Protein AF-A0A9E5IVM8-F1 (afdb_monomer_lite)

Sequence (91 aa):
MTSNLSSSSALDEETARAEIYGLLAQLFYQVPSPDLLAQLRVAVTDAPVAGGFLEEPWRQLVAASRVSTDADIASEYNQLFGGVGKPEIYL

pLDDT: mean 88.83, std 11.26, range [53.56, 98.38]

Radius of gyration: 16.9 Å; chains: 1; bounding box: 31×34×53 Å

Structure (mmCIF, N/CA/C/O backbone):
data_AF-A0A9E5IVM8-F1
#
_entry.id   AF-A0A9E5IVM8-F1
#
loop_
_atom_site.group_PDB
_atom_site.id
_atom_site.type_symbol
_atom_site.label_atom_id
_atom_site.label_alt_id
_atom_site.label_comp_id
_atom_site.label_asym_id
_atom_site.label_entity_id
_atom_site.label_seq_id
_atom_site.pdbx_PDB_ins_code
_atom_site.Cartn_x
_atom_site.Cartn_y
_atom_site.Cartn_z
_atom_site.occupancy
_atom_site.B_iso_or_equiv
_atom_site.auth_seq_id
_atom_site.auth_comp_id
_atom_site.auth_asym_id
_atom_site.auth_atom_id
_atom_site.pdbx_PDB_model_num
ATOM 1 N N . MET A 1 1 ? 19.377 21.410 -29.500 1.00 53.56 1 MET A N 1
ATOM 2 C CA . MET A 1 1 ? 18.339 20.355 -29.395 1.00 53.56 1 MET A CA 1
ATOM 3 C C . MET A 1 1 ? 18.493 19.463 -28.157 1.00 53.56 1 MET A C 1
ATOM 5 O O . MET A 1 1 ? 17.560 18.743 -27.850 1.00 53.56 1 MET A O 1
ATOM 9 N N . THR A 1 2 ? 19.598 19.530 -27.407 1.00 58.34 2 THR A N 1
ATOM 10 C CA . THR A 1 2 ? 19.846 18.714 -26.201 1.00 58.34 2 THR A CA 1
ATOM 11 C C . THR A 1 2 ? 19.099 19.181 -24.947 1.00 58.34 2 THR A C 1
ATOM 13 O O . THR A 1 2 ? 18.687 18.346 -24.154 1.00 58.34 2 THR A O 1
ATOM 16 N N . SER A 1 3 ? 18.850 20.486 -24.787 1.00 63.16 3 SER A N 1
ATOM 17 C CA . SER A 1 3 ? 18.189 21.031 -23.588 1.00 63.16 3 SER A CA 1
ATOM 18 C C . SER A 1 3 ? 16.760 20.517 -23.370 1.00 63.16 3 SER A C 1
ATOM 20 O O . SER A 1 3 ? 16.383 20.270 -22.233 1.00 63.16 3 SER A O 1
ATOM 22 N N . ASN A 1 4 ? 15.986 20.291 -24.440 1.00 64.69 4 ASN A N 1
ATOM 23 C CA . ASN A 1 4 ? 14.60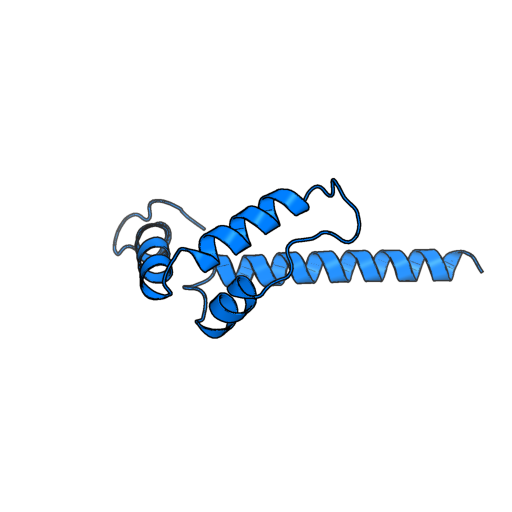9 19.796 -24.313 1.00 64.69 4 ASN A CA 1
ATOM 24 C C . ASN A 1 4 ? 14.539 18.342 -23.824 1.00 64.69 4 ASN A C 1
ATOM 26 O O . ASN A 1 4 ? 13.633 18.021 -23.066 1.00 64.69 4 ASN A O 1
ATOM 30 N N . LEU A 1 5 ? 15.491 17.477 -24.207 1.00 66.81 5 LEU A N 1
ATOM 31 C CA . LEU A 1 5 ? 15.511 16.089 -23.725 1.00 66.81 5 LEU A CA 1
ATOM 32 C C . LEU A 1 5 ? 15.805 16.015 -22.222 1.00 66.81 5 LEU A C 1
ATOM 34 O O . LEU A 1 5 ? 15.168 15.236 -21.522 1.00 66.81 5 LEU A O 1
ATOM 38 N N . SER A 1 6 ? 16.728 16.843 -21.722 1.00 69.62 6 SER A N 1
ATOM 39 C CA . SER A 1 6 ? 17.057 16.890 -20.292 1.00 69.62 6 SER A CA 1
ATOM 40 C C . SER A 1 6 ? 15.904 17.420 -19.435 1.00 69.62 6 SER A C 1
ATOM 42 O O . SER A 1 6 ? 15.717 16.968 -18.309 1.00 69.62 6 SER A O 1
ATOM 44 N N . SER A 1 7 ? 15.114 18.365 -19.954 1.00 71.12 7 SER A N 1
ATOM 45 C CA . SER A 1 7 ? 13.913 18.841 -19.262 1.00 71.12 7 SER A CA 1
ATOM 46 C C . SER A 1 7 ? 12.820 17.775 -19.213 1.00 71.12 7 SER A C 1
ATOM 48 O O . SER A 1 7 ? 12.221 17.594 -18.161 1.00 71.12 7 SER A O 1
ATOM 50 N N . SER A 1 8 ? 12.589 17.039 -20.306 1.00 74.19 8 SER A N 1
ATOM 51 C CA . SER A 1 8 ? 11.619 15.936 -20.316 1.00 74.19 8 SER A CA 1
ATOM 52 C C . SER A 1 8 ? 11.991 14.833 -19.325 1.00 74.19 8 SER A C 1
ATOM 54 O O . SER A 1 8 ? 11.157 14.473 -18.505 1.00 74.19 8 SER A O 1
ATOM 56 N N . SER A 1 9 ? 13.251 14.382 -19.299 1.00 76.44 9 SER A N 1
ATOM 57 C CA . SER A 1 9 ? 13.678 13.339 -18.353 1.00 76.44 9 SER A CA 1
ATOM 58 C C . SER A 1 9 ? 13.538 13.758 -16.886 1.00 76.44 9 SER A C 1
ATOM 60 O O . SER A 1 9 ? 13.206 12.935 -16.042 1.00 76.44 9 SER A O 1
ATOM 62 N N . ALA A 1 10 ? 13.774 15.037 -16.575 1.00 77.81 10 ALA A N 1
ATOM 63 C CA . ALA A 1 10 ? 13.603 15.555 -15.218 1.00 77.81 10 ALA A CA 1
ATOM 64 C C . ALA A 1 10 ? 12.123 15.599 -14.793 1.00 77.81 10 ALA A C 1
ATOM 66 O O . ALA A 1 10 ? 11.806 15.336 -13.636 1.00 77.81 10 ALA A O 1
ATOM 67 N N . LEU A 1 11 ? 11.214 15.912 -15.722 1.00 83.38 11 LEU A N 1
ATOM 68 C CA . LEU A 1 11 ? 9.771 15.871 -15.470 1.00 83.38 11 LEU A CA 1
ATOM 69 C C . LEU A 1 11 ? 9.262 14.432 -15.299 1.00 83.38 11 LEU A C 1
ATOM 71 O O . LEU A 1 11 ? 8.405 14.193 -14.447 1.00 83.38 11 LEU A O 1
ATOM 75 N N . ASP A 1 12 ? 9.806 13.483 -16.062 1.00 87.06 12 ASP A N 1
ATOM 76 C CA . ASP A 1 12 ? 9.486 12.058 -15.926 1.00 87.06 12 ASP A CA 1
ATOM 77 C C . ASP A 1 12 ? 9.920 11.528 -14.547 1.00 87.06 12 ASP A C 1
ATOM 79 O O . ASP A 1 12 ? 9.153 10.841 -13.871 1.00 87.06 12 ASP A O 1
ATOM 83 N N . GLU A 1 13 ? 11.115 11.906 -14.081 1.00 88.19 13 GLU A N 1
ATOM 84 C CA . GLU A 1 13 ? 11.611 11.544 -12.747 1.00 88.19 13 GLU A CA 1
ATOM 85 C C . GLU A 1 13 ? 10.775 12.179 -11.624 1.00 88.19 13 GLU A C 1
ATOM 87 O O . GLU A 1 13 ? 10.419 11.504 -10.655 1.00 88.19 13 GLU A O 1
ATOM 92 N N . GLU A 1 14 ? 10.408 13.457 -11.763 1.00 91.06 14 GLU A N 1
ATOM 93 C CA . GLU A 1 14 ? 9.546 14.146 -10.796 1.00 91.06 14 GLU A CA 1
ATOM 94 C C . GLU A 1 14 ? 8.179 13.471 -10.678 1.00 91.06 14 GLU A C 1
ATOM 96 O O . GLU A 1 14 ? 7.665 13.282 -9.574 1.00 91.06 14 GLU A O 1
ATOM 101 N N . THR A 1 15 ? 7.612 13.076 -11.817 1.00 92.06 15 THR A N 1
ATOM 102 C CA . THR A 1 15 ? 6.323 12.385 -11.879 1.00 92.06 15 THR A CA 1
ATOM 103 C C . THR A 1 15 ? 6.421 11.022 -11.203 1.00 92.06 15 THR A C 1
ATOM 105 O O . THR A 1 15 ? 5.636 10.740 -10.299 1.00 92.06 15 THR A O 1
ATOM 108 N N . ALA A 1 16 ? 7.439 10.223 -11.536 1.00 88.56 16 ALA A N 1
ATOM 109 C CA . ALA A 1 16 ? 7.664 8.924 -10.903 1.00 88.56 16 ALA A CA 1
ATOM 110 C C . ALA A 1 16 ? 7.828 9.050 -9.377 1.00 88.56 16 ALA A C 1
ATOM 112 O O . ALA A 1 16 ? 7.283 8.258 -8.605 1.00 88.56 16 ALA A O 1
ATOM 113 N N . ARG A 1 17 ? 8.536 10.085 -8.913 1.00 92.75 17 ARG A N 1
ATOM 114 C CA . ARG A 1 17 ? 8.712 10.350 -7.483 1.00 92.75 17 ARG A CA 1
ATOM 115 C C . ARG A 1 17 ? 7.402 10.755 -6.804 1.00 92.75 17 ARG A C 1
ATOM 117 O O . ARG A 1 17 ? 7.122 10.290 -5.698 1.00 92.75 17 ARG A O 1
ATOM 124 N N . AL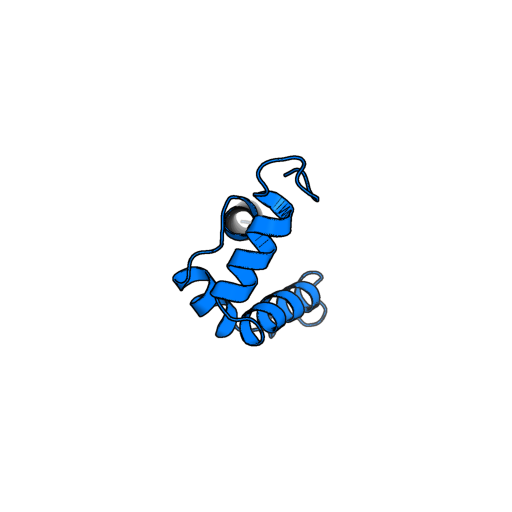A A 1 18 ? 6.602 11.605 -7.444 1.00 95.94 18 ALA A N 1
ATOM 125 C CA . ALA A 1 18 ? 5.297 12.009 -6.928 1.00 95.94 18 ALA A CA 1
ATOM 126 C C . ALA A 1 18 ? 4.336 10.815 -6.812 1.00 95.94 18 ALA A C 1
ATOM 128 O O . ALA A 1 18 ? 3.647 10.687 -5.800 1.00 95.94 18 ALA A O 1
ATOM 129 N N . GLU A 1 19 ? 4.334 9.911 -7.792 1.00 94.12 19 GLU A N 1
ATOM 130 C CA . GLU A 1 19 ? 3.522 8.691 -7.773 1.00 94.12 19 GLU A CA 1
ATOM 131 C C . GLU A 1 19 ? 3.908 7.759 -6.617 1.00 94.12 19 GLU A C 1
ATOM 133 O O . GLU A 1 19 ? 3.032 7.292 -5.885 1.00 94.12 19 GLU A O 1
ATOM 138 N N . ILE A 1 20 ? 5.211 7.551 -6.383 1.00 93.62 20 ILE A N 1
ATOM 139 C CA . ILE A 1 20 ? 5.697 6.739 -5.256 1.00 93.62 20 ILE A CA 1
ATOM 140 C C . ILE A 1 20 ? 5.252 7.346 -3.922 1.00 93.62 20 ILE A C 1
ATOM 142 O O . ILE A 1 20 ? 4.710 6.637 -3.072 1.00 93.62 20 ILE A O 1
ATOM 146 N N . TYR A 1 21 ? 5.435 8.654 -3.725 1.00 95.94 21 TYR A N 1
ATOM 147 C CA . TYR A 1 21 ? 4.990 9.303 -2.490 1.00 95.94 21 TYR A CA 1
ATOM 148 C C . TYR A 1 21 ? 3.470 9.278 -2.329 1.00 95.94 21 TYR A C 1
ATOM 150 O O . TYR A 1 21 ? 2.986 9.090 -1.215 1.00 95.94 21 TYR A O 1
ATOM 158 N N . GLY A 1 22 ? 2.715 9.406 -3.421 1.00 96.50 22 GLY A N 1
ATOM 159 C CA . GLY A 1 22 ? 1.260 9.281 -3.410 1.00 96.50 22 GLY A CA 1
ATOM 160 C C . GLY A 1 22 ? 0.788 7.888 -2.992 1.00 96.50 22 GLY A C 1
ATOM 161 O O . GLY A 1 22 ? -0.173 7.768 -2.230 1.00 96.50 22 GLY A O 1
ATOM 162 N N . LEU A 1 23 ? 1.470 6.829 -3.435 1.00 96.56 23 LEU A N 1
ATOM 163 C CA . LEU A 1 23 ? 1.188 5.463 -2.991 1.00 96.56 23 LEU A CA 1
ATOM 164 C C . LEU A 1 23 ? 1.506 5.283 -1.502 1.00 96.56 23 LEU A C 1
ATOM 166 O O . LEU A 1 23 ? 0.666 4.792 -0.751 1.00 96.56 23 LEU A O 1
ATOM 170 N N . LEU A 1 24 ? 2.694 5.710 -1.062 1.00 96.31 24 LEU A N 1
ATOM 171 C CA . LEU A 1 24 ? 3.100 5.604 0.342 1.00 96.31 24 LEU A CA 1
ATOM 172 C C . LEU A 1 24 ? 2.141 6.369 1.262 1.00 96.31 24 LEU A C 1
ATOM 174 O O . LEU A 1 24 ? 1.727 5.843 2.291 1.00 96.31 24 LEU A O 1
ATOM 178 N N . ALA A 1 25 ? 1.721 7.572 0.868 1.00 96.12 25 ALA A N 1
ATOM 179 C CA . ALA A 1 25 ? 0.743 8.347 1.621 1.00 96.12 25 ALA A CA 1
ATOM 180 C C . ALA A 1 25 ? -0.578 7.583 1.795 1.00 96.12 25 ALA A C 1
ATOM 182 O O . ALA A 1 25 ? -1.129 7.556 2.890 1.00 96.12 25 ALA A O 1
ATOM 183 N N . GLN A 1 26 ? -1.070 6.910 0.753 1.00 96.25 26 GLN A N 1
ATOM 184 C CA . GLN A 1 26 ? -2.303 6.124 0.852 1.00 96.25 26 GLN A CA 1
ATOM 185 C C . GLN A 1 26 ? -2.170 4.875 1.734 1.00 96.25 26 GLN A C 1
ATOM 187 O O . GLN A 1 26 ? -3.161 4.457 2.324 1.00 96.25 26 GLN A O 1
ATOM 192 N N . LEU A 1 27 ? -0.973 4.286 1.827 1.00 95.75 27 LEU A N 1
ATOM 193 C CA . LEU A 1 27 ? -0.717 3.104 2.657 1.00 95.75 27 LEU A CA 1
ATOM 194 C C . LEU A 1 27 ? -0.542 3.436 4.141 1.00 95.75 27 LEU A C 1
ATOM 196 O O . LEU A 1 27 ? -0.894 2.621 4.990 1.00 95.75 27 LEU A O 1
ATOM 200 N N . PHE A 1 28 ? 0.017 4.608 4.446 1.00 94.25 28 PHE A N 1
ATOM 201 C CA . PHE A 1 28 ? 0.430 4.960 5.804 1.00 94.25 28 PHE A CA 1
ATOM 202 C C . PHE A 1 28 ? -0.415 6.052 6.464 1.00 94.25 28 PHE A C 1
ATOM 204 O O . PHE A 1 28 ? -0.337 6.197 7.672 1.00 94.25 28 PHE A O 1
ATOM 211 N N . TYR A 1 29 ? -1.205 6.840 5.730 1.00 91.75 29 TYR A N 1
ATOM 212 C CA . TYR A 1 29 ? -1.982 7.928 6.342 1.00 91.75 29 TYR A CA 1
ATOM 213 C C . TYR A 1 29 ? -3.250 7.441 7.059 1.00 91.75 29 TYR A C 1
ATOM 215 O O . TYR A 1 29 ? -3.672 8.013 8.065 1.00 91.75 29 TYR A O 1
ATOM 223 N N . GLN A 1 30 ? -3.883 6.403 6.520 1.00 93.12 30 GLN A N 1
ATOM 224 C CA . GLN A 1 30 ? -5.093 5.790 7.060 1.00 93.12 30 GLN A CA 1
ATOM 225 C C . G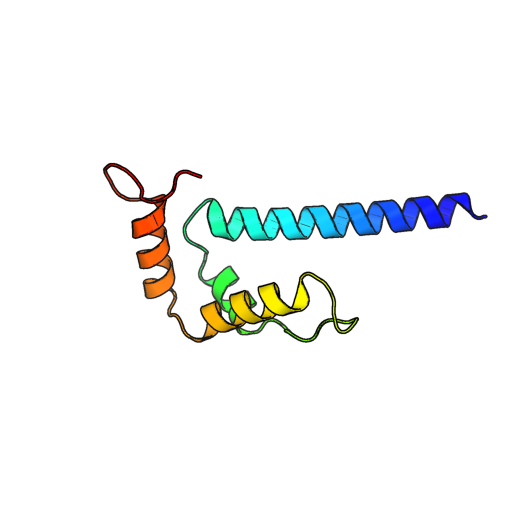LN A 1 30 ? -5.174 4.329 6.618 1.00 93.12 30 GLN A C 1
ATOM 227 O O . GLN A 1 30 ? -4.401 3.897 5.764 1.00 93.12 30 GLN A O 1
ATOM 232 N N . VAL A 1 31 ? -6.151 3.593 7.154 1.00 95.75 31 VAL A N 1
ATOM 233 C CA . VAL A 1 31 ? -6.468 2.239 6.686 1.00 95.75 31 VAL A CA 1
ATOM 234 C C . VAL A 1 31 ? -6.634 2.254 5.155 1.00 95.75 31 VAL A C 1
ATOM 236 O O . VAL A 1 31 ? -7.479 3.010 4.658 1.00 95.75 31 VAL A O 1
ATOM 239 N N . PRO A 1 32 ? -5.862 1.444 4.402 1.00 96.94 32 PRO A N 1
ATOM 240 C CA . PRO A 1 32 ? -5.968 1.373 2.948 1.00 96.94 32 PRO A CA 1
ATOM 241 C C . PRO A 1 32 ? -7.395 1.058 2.491 1.00 96.94 32 PRO A C 1
ATOM 243 O O . PRO A 1 32 ? -8.057 0.179 3.046 1.00 96.94 32 PRO A O 1
ATOM 246 N N . SER A 1 33 ? -7.878 1.760 1.463 1.00 97.56 33 SER A N 1
ATOM 247 C CA . SER A 1 33 ? -9.226 1.522 0.943 1.00 97.56 33 SER A CA 1
ATOM 248 C C . SER A 1 33 ? -9.329 0.155 0.246 1.00 97.56 33 SER A C 1
ATOM 250 O O . SER A 1 33 ? -8.349 -0.306 -0.350 1.00 97.56 33 SER A O 1
ATOM 252 N N . PRO A 1 34 ? -10.519 -0.477 0.229 1.00 97.56 34 PRO A N 1
ATOM 253 C CA . PRO A 1 34 ? -10.733 -1.723 -0.510 1.00 97.56 34 PRO A CA 1
ATOM 254 C C . PRO A 1 34 ? -10.356 -1.618 -1.995 1.00 97.56 34 PRO A C 1
ATOM 256 O O . PRO A 1 34 ? -9.772 -2.545 -2.551 1.00 97.56 34 PRO A O 1
ATOM 259 N N . ASP A 1 35 ? -10.616 -0.468 -2.629 1.00 98.06 35 ASP A N 1
ATOM 260 C CA . ASP A 1 35 ? -10.257 -0.223 -4.031 1.00 98.06 35 ASP A CA 1
ATOM 261 C C . ASP A 1 35 ? -8.738 -0.210 -4.252 1.00 98.06 35 ASP A C 1
ATOM 263 O O . ASP A 1 35 ? -8.250 -0.733 -5.257 1.00 98.06 35 ASP A O 1
ATOM 267 N N . LEU A 1 36 ? -7.966 0.365 -3.324 1.00 97.75 36 LEU A N 1
ATOM 268 C CA . LEU A 1 36 ? -6.503 0.340 -3.388 1.00 97.75 36 LEU A CA 1
ATOM 269 C C . LEU A 1 36 ? -5.976 -1.087 -3.203 1.00 97.75 36 LEU A C 1
ATOM 271 O O . LEU A 1 36 ? -5.119 -1.536 -3.962 1.00 97.75 36 LEU A O 1
ATOM 275 N N . LEU A 1 37 ? -6.519 -1.821 -2.230 1.00 98.38 37 LEU A N 1
ATOM 276 C CA . LEU A 1 37 ? -6.137 -3.210 -1.968 1.00 98.38 37 LEU A CA 1
ATOM 277 C C . LEU A 1 37 ? -6.471 -4.125 -3.153 1.00 98.38 37 LEU A C 1
ATOM 279 O O . LEU A 1 37 ? -5.657 -4.966 -3.534 1.00 98.38 37 LEU A O 1
ATOM 283 N N . ALA A 1 38 ? -7.629 -3.936 -3.788 1.00 98.25 38 ALA A N 1
ATOM 284 C CA . ALA A 1 38 ? -8.003 -4.655 -5.002 1.00 98.25 38 ALA A CA 1
ATOM 285 C C . ALA A 1 38 ? -7.021 -4.387 -6.154 1.00 98.25 38 ALA A C 1
ATOM 287 O O . ALA A 1 38 ? -6.606 -5.331 -6.829 1.00 98.25 38 ALA A O 1
ATOM 288 N N . GLN A 1 39 ? -6.602 -3.131 -6.343 1.00 98.12 39 GLN A N 1
ATOM 289 C CA . GLN A 1 39 ? -5.603 -2.762 -7.349 1.00 98.12 39 GLN A CA 1
ATOM 290 C C . GLN A 1 39 ? -4.235 -3.390 -7.063 1.00 98.12 39 GLN A C 1
ATOM 292 O O . GLN A 1 39 ? -3.629 -3.955 -7.972 1.00 98.12 39 GLN A O 1
ATOM 297 N N . LEU A 1 40 ? -3.771 -3.369 -5.808 1.00 97.88 40 LEU A N 1
ATOM 298 C CA . LEU A 1 40 ? -2.506 -4.000 -5.412 1.00 97.88 40 LEU A CA 1
ATOM 299 C C . LEU A 1 40 ? -2.502 -5.503 -5.706 1.00 97.88 40 LEU A C 1
ATOM 301 O O . LEU A 1 40 ? -1.534 -6.021 -6.259 1.00 97.88 40 LEU A O 1
ATOM 305 N N . ARG A 1 41 ? -3.608 -6.200 -5.428 1.00 98.12 41 ARG A N 1
ATOM 306 C CA . ARG A 1 41 ? -3.717 -7.652 -5.644 1.00 98.12 41 ARG A CA 1
ATOM 307 C C . ARG A 1 41 ? -3.529 -8.060 -7.101 1.00 98.12 41 ARG A C 1
ATOM 309 O O . ARG A 1 41 ? -2.945 -9.114 -7.365 1.00 98.12 41 ARG A O 1
ATOM 316 N N . VAL A 1 42 ? -3.989 -7.239 -8.041 1.00 97.81 42 VAL A N 1
ATOM 317 C CA . VAL A 1 42 ? -3.878 -7.505 -9.486 1.00 97.81 42 VAL A CA 1
ATOM 318 C C . VAL A 1 42 ? -2.677 -6.822 -10.137 1.00 97.81 42 VAL A C 1
ATOM 320 O O . VAL A 1 42 ? -2.475 -6.967 -11.341 1.00 97.81 42 VAL A O 1
ATOM 323 N N . ALA A 1 43 ? -1.866 -6.098 -9.365 1.00 96.81 43 ALA A N 1
ATOM 324 C CA . ALA A 1 43 ? -0.763 -5.338 -9.918 1.00 96.81 43 ALA A CA 1
ATOM 325 C C . ALA A 1 43 ? 0.326 -6.243 -10.519 1.00 96.81 43 ALA A C 1
ATOM 327 O O . ALA A 1 43 ? 0.625 -7.336 -10.020 1.00 96.81 43 ALA A O 1
ATOM 328 N N . VAL A 1 44 ? 0.925 -5.765 -11.612 1.00 94.81 44 VAL A N 1
ATOM 329 C CA . VAL A 1 44 ? 2.030 -6.442 -12.296 1.00 94.81 44 VAL A CA 1
ATOM 330 C C . VAL A 1 44 ? 3.288 -6.309 -11.452 1.00 94.81 44 VAL A C 1
ATOM 332 O O . VAL A 1 44 ? 3.621 -5.223 -10.986 1.00 94.81 44 VAL A O 1
ATOM 335 N N . THR A 1 45 ? 3.990 -7.419 -11.260 1.00 93.88 45 THR A N 1
ATOM 336 C CA . THR A 1 45 ? 5.204 -7.477 -10.438 1.00 93.88 45 THR A CA 1
ATOM 337 C C . THR A 1 45 ? 6.497 -7.515 -11.242 1.00 93.88 45 THR A C 1
ATOM 339 O O . THR A 1 45 ? 7.569 -7.363 -10.665 1.00 93.88 45 THR A O 1
ATOM 342 N N . ASP A 1 46 ? 6.416 -7.750 -12.551 1.00 89.50 46 ASP A N 1
ATOM 343 C CA . ASP A 1 46 ? 7.589 -7.756 -13.417 1.00 89.50 46 ASP A CA 1
ATOM 344 C C . ASP A 1 46 ? 8.016 -6.328 -13.737 1.00 89.50 46 ASP A C 1
ATOM 346 O O . ASP A 1 46 ? 7.254 -5.541 -14.304 1.00 89.50 46 ASP A O 1
ATOM 350 N N . ALA A 1 47 ? 9.243 -5.992 -13.342 1.00 84.75 47 ALA A N 1
ATOM 351 C CA . ALA A 1 47 ? 9.822 -4.700 -13.648 1.00 84.75 47 ALA A CA 1
ATOM 352 C C . ALA A 1 47 ? 10.156 -4.609 -15.150 1.00 84.75 47 ALA A C 1
ATOM 354 O O . ALA A 1 47 ? 10.641 -5.583 -15.732 1.00 84.75 47 ALA A O 1
ATOM 355 N N . PRO A 1 48 ? 9.989 -3.430 -15.782 1.00 82.81 48 PRO A N 1
ATOM 356 C CA . PRO A 1 48 ? 10.433 -3.206 -17.161 1.00 82.81 48 PRO A CA 1
ATOM 357 C C . PRO A 1 48 ? 11.936 -3.450 -17.361 1.00 82.81 48 PRO A C 1
ATOM 359 O O . PRO A 1 48 ? 12.374 -3.795 -18.457 1.00 82.81 48 PRO A O 1
ATOM 362 N N . VAL A 1 49 ? 12.724 -3.265 -16.297 1.00 83.94 49 VAL A N 1
ATOM 363 C CA . VAL A 1 49 ? 14.163 -3.528 -16.247 1.00 83.94 49 VAL A CA 1
ATOM 364 C C . VAL A 1 49 ? 14.440 -4.412 -15.037 1.00 83.94 49 VAL A C 1
ATOM 366 O O . VAL A 1 49 ? 14.181 -4.006 -13.904 1.00 83.94 49 VAL A O 1
ATOM 369 N N . ALA A 1 50 ? 14.970 -5.610 -15.283 1.00 85.94 50 ALA A N 1
ATOM 370 C CA . ALA A 1 50 ? 15.314 -6.556 -14.227 1.00 85.94 50 ALA A CA 1
ATOM 371 C C . ALA A 1 50 ? 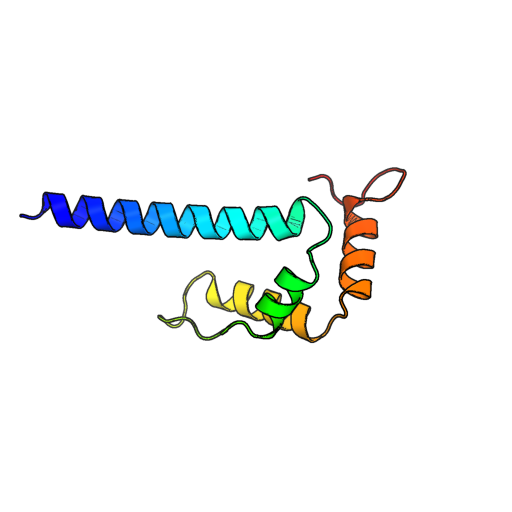16.412 -6.000 -13.308 1.00 85.94 50 ALA A C 1
A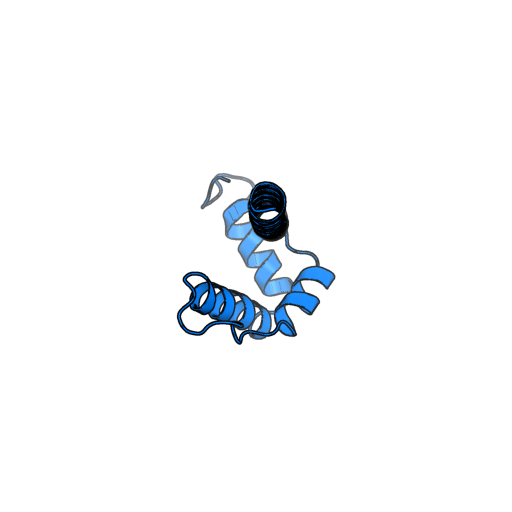TOM 373 O O . ALA A 1 50 ? 17.382 -5.397 -13.777 1.00 85.94 50 ALA A O 1
ATOM 374 N N . GLY A 1 51 ? 16.279 -6.246 -12.005 1.00 84.88 51 GLY A N 1
ATOM 375 C CA . GLY A 1 51 ? 17.245 -5.802 -10.998 1.00 84.88 51 GLY A CA 1
ATOM 376 C C . GLY A 1 51 ? 17.055 -4.349 -10.559 1.00 84.88 51 GLY A C 1
ATOM 377 O O . GLY A 1 51 ? 17.961 -3.764 -9.964 1.00 84.88 51 GLY A O 1
ATOM 378 N N . GLY A 1 52 ? 15.894 -3.754 -10.847 1.00 87.50 52 GLY A N 1
ATOM 379 C CA . GLY A 1 52 ? 15.533 -2.441 -10.323 1.00 87.50 52 GLY A CA 1
ATOM 380 C C . GLY A 1 52 ? 15.453 -2.458 -8.795 1.00 87.50 52 GLY A C 1
ATOM 381 O O . GLY A 1 52 ? 14.938 -3.401 -8.202 1.00 87.50 52 GLY A O 1
ATOM 382 N N . PHE A 1 53 ? 15.921 -1.390 -8.143 1.00 89.19 53 PHE A N 1
ATOM 383 C CA . PHE A 1 53 ? 15.976 -1.307 -6.676 1.00 89.19 53 PHE A CA 1
ATOM 384 C C . PHE A 1 53 ? 14.618 -1.560 -5.993 1.00 89.19 53 PHE A C 1
ATOM 386 O O . PHE A 1 53 ? 14.559 -2.170 -4.929 1.00 89.19 53 PHE A O 1
ATOM 393 N N . LEU A 1 54 ? 13.525 -1.116 -6.620 1.00 91.19 54 LEU A N 1
ATOM 394 C CA . LEU A 1 54 ? 12.165 -1.264 -6.098 1.00 91.19 54 LEU A CA 1
ATOM 395 C C . LEU A 1 54 ? 11.466 -2.557 -6.539 1.00 91.19 54 LEU A C 1
ATOM 397 O O . LEU A 1 54 ? 10.360 -2.811 -6.073 1.00 91.19 54 LEU A O 1
ATOM 401 N N . GLU A 1 55 ? 12.077 -3.375 -7.403 1.00 93.69 55 GLU A N 1
ATOM 402 C CA . GLU A 1 55 ? 11.434 -4.578 -7.948 1.00 93.69 55 GLU A CA 1
ATOM 403 C C . GLU A 1 55 ? 11.037 -5.561 -6.839 1.00 93.69 55 GLU A C 1
ATOM 405 O O . GLU A 1 55 ? 9.879 -5.968 -6.743 1.00 93.69 55 GLU A O 1
ATOM 410 N N . GLU A 1 56 ? 11.983 -5.915 -5.972 1.00 95.12 56 GLU A N 1
ATOM 411 C CA . GLU A 1 56 ? 11.742 -6.887 -4.906 1.00 95.12 56 GLU A CA 1
ATOM 412 C C . GLU A 1 56 ? 10.811 -6.346 -3.800 1.00 95.12 56 GLU A C 1
ATOM 414 O O . GLU A 1 56 ? 9.834 -7.024 -3.471 1.00 95.12 56 GLU A O 1
ATOM 419 N N . PRO A 1 57 ? 10.994 -5.116 -3.270 1.00 95.25 57 PRO A N 1
ATOM 420 C CA . PRO A 1 57 ? 10.027 -4.526 -2.341 1.00 95.25 57 PRO A CA 1
ATOM 421 C C . PRO A 1 57 ? 8.601 -4.455 -2.905 1.00 95.25 57 PRO A C 1
ATOM 423 O O . PRO A 1 57 ? 7.633 -4.714 -2.189 1.00 95.25 57 PRO A O 1
ATOM 426 N N . TRP A 1 58 ? 8.455 -4.151 -4.198 1.00 95.62 58 TRP A N 1
ATOM 427 C CA . TRP A 1 58 ? 7.156 -4.133 -4.867 1.00 95.62 58 TRP A CA 1
ATOM 428 C C . TRP A 1 58 ? 6.524 -5.527 -4.948 1.00 95.62 58 TRP A C 1
ATOM 430 O O . TRP A 1 58 ? 5.347 -5.689 -4.616 1.00 95.62 58 TRP A O 1
ATOM 440 N N . ARG A 1 59 ? 7.308 -6.554 -5.313 1.00 96.75 59 ARG A N 1
ATOM 441 C CA . ARG A 1 59 ? 6.868 -7.961 -5.290 1.00 96.75 59 ARG A CA 1
ATOM 442 C C . ARG A 1 59 ? 6.345 -8.358 -3.912 1.00 96.75 59 ARG A C 1
ATOM 444 O O . ARG A 1 59 ? 5.283 -8.975 -3.828 1.00 96.75 59 ARG A O 1
ATOM 451 N N . GLN A 1 60 ? 7.050 -7.976 -2.850 1.00 97.56 60 GLN A N 1
ATOM 452 C CA . GLN A 1 60 ? 6.665 -8.286 -1.472 1.00 97.56 60 GLN A CA 1
ATOM 453 C C . GLN A 1 60 ? 5.376 -7.573 -1.050 1.00 97.56 60 GLN A C 1
ATOM 455 O O . GLN A 1 60 ? 4.482 -8.222 -0.509 1.00 97.56 60 GLN A O 1
ATOM 460 N N . LEU A 1 61 ? 5.233 -6.278 -1.355 1.00 97.12 61 LEU A N 1
ATOM 461 C CA . LEU A 1 61 ? 4.012 -5.516 -1.066 1.00 97.12 61 LEU A CA 1
ATOM 462 C C . LEU A 1 61 ? 2.786 -6.132 -1.758 1.00 97.12 61 LEU A C 1
ATOM 464 O O . LEU A 1 61 ? 1.751 -6.368 -1.131 1.00 97.12 61 LEU A O 1
ATOM 468 N N . VAL A 1 62 ? 2.910 -6.442 -3.051 1.00 98.06 62 VAL A N 1
ATOM 469 C CA . VAL A 1 62 ? 1.836 -7.073 -3.825 1.00 98.06 62 VAL A CA 1
ATOM 470 C C . VAL A 1 62 ? 1.523 -8.470 -3.283 1.00 98.06 62 VAL A C 1
ATOM 472 O O . VAL A 1 62 ? 0.351 -8.811 -3.119 1.00 98.06 62 VAL A O 1
ATOM 475 N N . ALA A 1 63 ? 2.536 -9.274 -2.950 1.00 98.25 63 ALA A N 1
ATOM 476 C CA . ALA A 1 63 ? 2.336 -10.595 -2.359 1.00 98.25 63 ALA A CA 1
ATOM 477 C C . ALA A 1 63 ? 1.587 -10.523 -1.019 1.00 98.25 63 ALA A C 1
ATOM 479 O O . ALA A 1 63 ? 0.631 -11.276 -0.834 1.00 98.25 63 ALA A O 1
ATOM 480 N N . ALA A 1 64 ? 1.948 -9.585 -0.137 1.00 97.94 64 ALA A N 1
ATOM 481 C CA . ALA A 1 64 ? 1.252 -9.355 1.129 1.00 97.94 64 ALA A CA 1
ATOM 482 C C . ALA A 1 64 ? -0.232 -9.015 0.903 1.00 97.94 64 ALA A C 1
ATOM 484 O O . ALA A 1 64 ? -1.111 -9.622 1.511 1.00 97.94 64 ALA A O 1
ATOM 485 N N . SER A 1 65 ? -0.534 -8.136 -0.060 1.00 97.56 65 SER A N 1
ATOM 486 C CA . SER A 1 65 ? -1.926 -7.792 -0.390 1.00 97.56 65 SER A CA 1
ATOM 487 C C . SER A 1 65 ? -2.756 -8.988 -0.888 1.00 97.56 65 SER A C 1
ATOM 489 O O . SER A 1 65 ? -3.968 -9.029 -0.677 1.00 97.56 65 SER A O 1
ATOM 491 N N . ARG A 1 66 ? -2.125 -9.975 -1.545 1.00 98.12 66 ARG A N 1
ATOM 492 C CA . ARG A 1 66 ? -2.790 -11.170 -2.101 1.00 98.12 66 ARG A CA 1
ATOM 493 C C . ARG A 1 66 ? -3.127 -12.217 -1.048 1.00 98.12 66 ARG A C 1
ATOM 495 O O . ARG A 1 66 ? -4.093 -12.951 -1.238 1.00 98.12 66 ARG A O 1
ATOM 502 N N . VAL A 1 67 ? -2.328 -12.316 0.012 1.00 98.00 67 VAL A N 1
ATOM 503 C CA . VAL A 1 67 ? -2.508 -13.335 1.059 1.00 98.00 67 VAL A CA 1
ATOM 504 C C . VAL A 1 67 ? -3.344 -12.844 2.240 1.00 98.00 67 VAL A C 1
ATOM 506 O O . VAL A 1 67 ? -3.844 -13.675 2.994 1.00 98.00 67 VA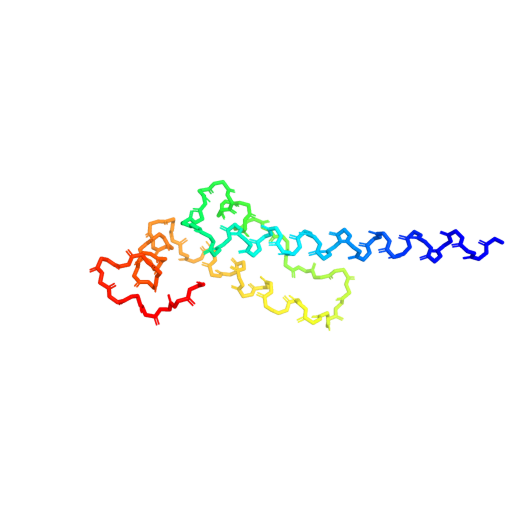L A O 1
ATOM 509 N N . SER A 1 68 ? -3.530 -11.529 2.375 1.00 97.31 68 SER A N 1
ATOM 510 C CA . SER A 1 68 ? -4.301 -10.912 3.457 1.00 97.31 68 SER A CA 1
ATOM 511 C C . SER A 1 68 ? -5.677 -10.439 2.988 1.00 97.31 68 SER A C 1
ATOM 513 O O . SER A 1 68 ? -5.840 -9.905 1.883 1.00 97.31 68 SER A O 1
ATOM 515 N N . THR A 1 69 ? -6.684 -10.586 3.849 1.00 98.19 69 THR A N 1
ATOM 516 C CA . THR A 1 69 ? -7.999 -9.975 3.619 1.00 98.19 69 THR A CA 1
ATOM 517 C C . THR A 1 69 ? -7.973 -8.481 3.955 1.00 98.19 69 THR A C 1
ATOM 519 O O . THR A 1 69 ? -7.087 -8.005 4.664 1.00 98.19 69 THR A O 1
ATOM 522 N N . ASP A 1 70 ? -8.964 -7.723 3.476 1.00 98.12 70 ASP A N 1
ATOM 523 C CA . ASP A 1 70 ? -9.094 -6.296 3.820 1.00 98.12 70 ASP A CA 1
ATOM 524 C C . ASP A 1 70 ? -9.218 -6.093 5.338 1.00 98.12 70 ASP A C 1
ATOM 526 O O . ASP A 1 70 ? -8.677 -5.138 5.892 1.00 98.12 70 ASP A O 1
ATOM 530 N N . ALA A 1 71 ? -9.900 -7.021 6.018 1.00 97.62 71 ALA A N 1
ATOM 531 C CA . ALA A 1 71 ? -10.071 -6.992 7.464 1.00 97.62 71 ALA A CA 1
ATOM 532 C C . ALA A 1 71 ? -8.753 -7.247 8.211 1.00 97.62 71 ALA A C 1
ATOM 534 O O . ALA A 1 71 ? -8.490 -6.566 9.202 1.00 97.62 71 ALA A O 1
ATOM 535 N N . ASP A 1 72 ? -7.916 -8.172 7.725 1.00 97.69 72 ASP A N 1
ATOM 536 C CA . ASP A 1 72 ? -6.604 -8.447 8.326 1.00 97.69 72 ASP A CA 1
ATOM 537 C C . ASP A 1 72 ? -5.708 -7.207 8.251 1.00 97.69 72 ASP A C 1
ATOM 539 O O . ASP A 1 72 ? -5.159 -6.776 9.264 1.00 97.69 72 ASP A O 1
ATOM 543 N N . ILE A 1 73 ? -5.639 -6.578 7.072 1.00 96.94 73 ILE A N 1
ATOM 544 C CA . ILE A 1 73 ? -4.840 -5.365 6.842 1.00 96.94 73 ILE A CA 1
ATOM 545 C C . ILE A 1 73 ? -5.359 -4.201 7.696 1.00 96.94 73 ILE A C 1
ATOM 547 O O . ILE A 1 73 ? -4.576 -3.471 8.303 1.00 96.94 73 ILE A O 1
ATOM 551 N N . ALA A 1 74 ? -6.679 -4.025 7.792 1.00 95.88 74 ALA A N 1
ATOM 552 C CA . ALA A 1 74 ? -7.266 -2.993 8.643 1.00 95.88 74 ALA A CA 1
ATOM 553 C C . ALA A 1 74 ? -6.978 -3.233 10.133 1.00 95.88 74 ALA A C 1
ATOM 555 O O . ALA A 1 74 ? -6.725 -2.283 10.877 1.00 95.88 74 ALA A O 1
ATOM 556 N N . SER A 1 75 ? -7.013 -4.490 10.583 1.00 94.81 75 SER A N 1
ATOM 557 C CA . SER A 1 75 ? -6.673 -4.854 11.959 1.00 94.81 75 SER A CA 1
ATOM 558 C C . SER A 1 75 ? -5.204 -4.560 12.261 1.00 94.81 75 SER A C 1
ATOM 560 O O . SER A 1 75 ? -4.912 -3.928 13.275 1.00 94.81 75 SER A O 1
ATOM 562 N N . GLU A 1 76 ? -4.296 -4.962 11.369 1.00 94.38 76 GLU A N 1
ATOM 563 C CA . GLU A 1 76 ? -2.861 -4.685 11.477 1.00 94.38 76 GLU A CA 1
ATOM 564 C C . GLU A 1 76 ? -2.590 -3.175 11.538 1.00 94.38 76 GLU A C 1
ATOM 566 O O . GLU A 1 76 ? -1.919 -2.704 12.455 1.00 94.38 76 GLU A O 1
ATOM 571 N N . TYR A 1 77 ? -3.191 -2.391 10.636 1.00 94.44 77 TYR A N 1
ATOM 572 C CA . TYR A 1 77 ? -3.045 -0.935 10.630 1.00 94.44 77 TYR A CA 1
ATOM 573 C C . TYR A 1 77 ? -3.481 -0.311 11.963 1.00 94.44 77 TYR A C 1
ATOM 575 O O . TYR A 1 77 ? -2.765 0.496 12.556 1.00 94.44 77 TYR A O 1
ATOM 583 N N . ASN A 1 78 ? -4.661 -0.687 12.463 1.00 91.75 78 ASN A N 1
ATOM 584 C CA . ASN A 1 78 ? -5.182 -0.138 13.712 1.00 91.75 78 ASN A CA 1
ATOM 585 C C . ASN A 1 78 ? -4.332 -0.539 14.923 1.00 91.75 78 ASN A C 1
ATOM 587 O O . ASN A 1 78 ? -4.160 0.274 15.830 1.00 91.75 78 ASN A O 1
ATOM 591 N N . GLN A 1 79 ? -3.781 -1.755 14.934 1.00 90.81 79 GLN A N 1
ATOM 592 C CA . GLN A 1 79 ? -2.863 -2.199 15.979 1.00 90.81 79 GLN A CA 1
ATOM 593 C C . GLN A 1 79 ? -1.565 -1.380 15.971 1.00 90.81 79 GLN A C 1
ATOM 595 O O . GLN A 1 79 ? -1.134 -0.907 17.023 1.00 90.81 79 GLN A O 1
ATOM 600 N N . LEU A 1 80 ? -0.963 -1.187 14.795 1.00 90.56 80 LEU A N 1
ATOM 601 C CA . LEU A 1 80 ? 0.333 -0.523 14.661 1.00 90.56 80 LEU A CA 1
ATOM 602 C C . LEU A 1 80 ? 0.245 0.995 14.863 1.00 90.56 80 LEU A C 1
ATOM 604 O O . LEU A 1 80 ? 1.089 1.570 15.555 1.00 90.56 80 LEU A O 1
ATOM 608 N N . PHE A 1 81 ? -0.779 1.629 14.286 1.00 88.62 81 PHE A N 1
ATOM 609 C CA . PHE A 1 81 ? -0.867 3.087 14.148 1.00 88.62 81 PHE A CA 1
ATOM 610 C C . PHE A 1 81 ? -2.044 3.726 14.902 1.00 88.62 81 PHE A C 1
ATOM 612 O O . PHE A 1 81 ? -1.971 4.896 15.272 1.00 88.62 81 PHE A O 1
ATOM 619 N N . GLY A 1 82 ? -3.146 2.995 15.112 1.00 76.75 82 GLY A N 1
ATOM 620 C CA . GLY A 1 82 ? -4.435 3.560 15.546 1.00 76.75 82 GLY A CA 1
ATOM 621 C C . GLY A 1 82 ? -4.823 3.341 17.013 1.00 76.75 82 GLY A C 1
ATOM 622 O O . GLY A 1 82 ? -5.844 3.873 17.451 1.00 76.75 82 GLY A O 1
ATOM 623 N N . GLY A 1 83 ? -4.068 2.549 17.778 1.00 67.94 83 GLY A N 1
ATOM 624 C CA . GLY A 1 83 ? -4.460 2.130 19.126 1.00 67.94 83 GLY A CA 1
ATOM 625 C C . GLY A 1 83 ? -4.767 3.302 20.068 1.00 67.94 83 GLY A C 1
ATOM 626 O O . GLY A 1 83 ? -3.949 4.206 20.235 1.00 67.94 83 GLY A O 1
ATOM 627 N N . VAL A 1 84 ? -5.935 3.266 20.731 1.00 55.88 84 VAL A N 1
ATOM 628 C CA . VAL A 1 84 ? -6.300 4.199 21.814 1.00 55.88 84 VAL A CA 1
ATOM 629 C C . VAL A 1 84 ? -5.322 3.987 22.976 1.00 55.88 84 VAL A C 1
ATOM 631 O O . VAL A 1 84 ? -5.513 3.112 23.817 1.00 55.88 84 VAL A O 1
ATOM 634 N N . GLY A 1 85 ? -4.223 4.742 22.977 1.00 70.31 85 GLY A N 1
ATOM 635 C CA . GLY A 1 85 ? -3.085 4.540 23.870 1.00 70.31 85 GLY A CA 1
ATOM 636 C C . GLY A 1 85 ? -1.764 4.952 23.217 1.00 70.31 85 GLY A C 1
ATOM 637 O O . GLY A 1 85 ? -1.687 5.982 22.551 1.00 70.31 85 GLY A O 1
ATOM 638 N N . LYS A 1 86 ? -0.707 4.162 23.442 1.00 67.19 86 LYS A N 1
ATOM 639 C CA . LYS A 1 86 ? 0.603 4.345 22.807 1.00 67.19 86 LYS A CA 1
ATOM 640 C C . LYS A 1 86 ? 0.669 3.453 21.560 1.00 67.19 86 LYS A C 1
ATOM 642 O O . LYS A 1 86 ? 0.722 2.237 21.749 1.00 67.19 86 LYS A O 1
ATOM 647 N N . PRO A 1 87 ? 0.663 4.009 20.336 1.00 74.69 87 PRO A N 1
ATOM 648 C CA . PRO A 1 87 ? 0.846 3.198 19.140 1.00 74.69 87 PRO A CA 1
ATOM 649 C C . PRO A 1 87 ? 2.226 2.527 19.168 1.00 74.69 87 PRO A C 1
ATOM 651 O O . PRO A 1 87 ? 3.178 3.066 19.747 1.00 74.69 87 PRO A O 1
ATOM 654 N N . GLU A 1 88 ? 2.330 1.344 18.561 1.00 79.00 88 GLU A N 1
ATOM 655 C CA . GLU A 1 88 ? 3.616 0.653 18.413 1.00 79.00 88 GLU A CA 1
ATOM 656 C C . GLU A 1 88 ? 4.555 1.456 17.503 1.00 79.00 88 GLU A C 1
ATOM 658 O O . GLU A 1 88 ? 5.766 1.494 17.738 1.00 79.00 88 GLU A O 1
ATOM 663 N N . ILE A 1 89 ? 3.985 2.155 16.512 1.00 82.06 89 ILE A N 1
ATOM 664 C CA . ILE A 1 89 ? 4.708 2.969 15.537 1.00 82.06 89 ILE A CA 1
ATOM 665 C C . ILE A 1 89 ? 4.092 4.371 15.470 1.00 82.06 89 ILE A C 1
ATOM 667 O O . ILE A 1 89 ? 2.893 4.533 15.259 1.00 82.06 89 ILE A O 1
ATOM 671 N N . TYR A 1 90 ? 4.933 5.396 15.618 1.00 78.19 90 TYR A N 1
ATOM 672 C CA . TYR A 1 90 ? 4.558 6.786 15.352 1.00 78.19 90 TYR A CA 1
ATOM 673 C C . TYR A 1 90 ? 4.872 7.125 13.891 1.00 78.19 90 TYR A C 1
ATOM 675 O O . TYR A 1 90 ? 6.009 6.930 13.457 1.00 78.19 90 TYR A O 1
ATOM 683 N N . LEU A 1 91 ? 3.863 7.611 13.168 1.00 72.81 91 LEU A N 1
ATOM 684 C CA . LEU A 1 91 ? 3.961 8.119 11.797 1.00 72.81 91 LEU A CA 1
ATOM 685 C C . LEU A 1 91 ? 4.268 9.618 11.768 1.00 72.81 91 LEU A C 1
ATOM 687 O O . LEU A 1 91 ? 3.744 10.341 12.649 1.00 72.81 91 LEU A O 1
#

Secondary structure (DSSP, 8-state):
-HHHHHHHHHHHHHHHHHHHHHHHHHHHSSSPPHHHHHHHHH-----SSTT-TTHHHHHHHHHHHHHS-HHHHHHHHIIIII-SS--SS--

Foldseek 3Di:
DPVVVVVVVVVVVVVVVVVVVVLVCQLQVALHDPVNLVCLLPDDLDDPDPPDPCSVVSVVSSVVSNVDDSVRSNVVNCQQDNDPPDHVDDD